Protein AF-A0A9D1H7T3-F1 (afdb_monomer)

Sequence (51 aa):
MIENIIIIGIIAVIVAGILFYLYRAKKKGQTCIGCPYCKQCGGKGHCGSKE

Radius of gyration: 16.93 Å; Cα contacts (8 Å, |Δi|>4): 17; chains: 1; bounding box: 35×22×45 Å

Foldseek 3Di:
DVVVVVVVVVVVVVVVVVVVVVVVCVVVQQPDPPDPCSVVVPDPDDPDPDD

Mean predicted aligned error: 11.15 Å

Structure (mmCIF, N/CA/C/O backbone):
data_AF-A0A9D1H7T3-F1
#
_entry.id   AF-A0A9D1H7T3-F1
#
loop_
_atom_site.group_PDB
_atom_site.id
_atom_site.type_symbol
_atom_site.label_atom_id
_atom_site.label_alt_id
_atom_site.label_comp_id
_atom_site.label_asym_id
_atom_site.label_entity_id
_atom_site.label_seq_id
_atom_site.pdbx_PDB_ins_code
_atom_site.Cartn_x
_atom_site.Cartn_y
_atom_site.Cartn_z
_atom_site.occupancy
_atom_site.B_iso_or_equiv
_atom_site.auth_seq_id
_atom_site.auth_comp_id
_atom_site.auth_asym_id
_atom_site.auth_atom_id
_atom_site.pdbx_PDB_model_num
ATOM 1 N N . MET A 1 1 ? 17.458 -3.688 -17.227 1.00 73.12 1 MET A N 1
ATOM 2 C CA . MET A 1 1 ? 17.386 -2.359 -16.563 1.00 73.12 1 MET A CA 1
ATOM 3 C C . MET A 1 1 ? 15.977 -1.781 -16.622 1.00 73.12 1 MET A C 1
ATOM 5 O O . MET A 1 1 ? 15.397 -1.596 -15.564 1.00 73.12 1 MET A O 1
ATOM 9 N N . ILE A 1 2 ? 15.403 -1.547 -17.812 1.00 87.62 2 ILE A N 1
ATOM 10 C CA . ILE A 1 2 ? 14.023 -1.032 -17.954 1.00 87.62 2 ILE A CA 1
ATOM 11 C C . ILE A 1 2 ? 12.986 -2.014 -17.384 1.00 87.62 2 ILE A C 1
ATOM 13 O O . ILE A 1 2 ? 12.124 -1.596 -16.620 1.00 87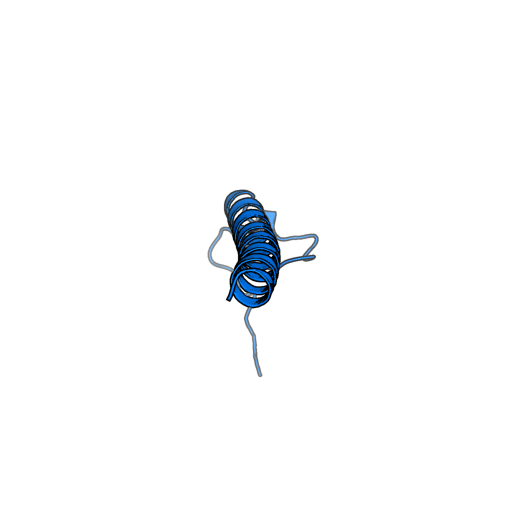.62 2 ILE A O 1
ATOM 17 N N . GLU A 1 3 ? 13.114 -3.317 -17.656 1.00 89.44 3 GLU A N 1
ATOM 18 C CA . GLU A 1 3 ? 12.239 -4.349 -17.068 1.00 89.44 3 GLU A CA 1
ATOM 19 C C . GLU A 1 3 ? 12.244 -4.313 -15.534 1.00 89.44 3 GLU A C 1
ATOM 21 O O . GLU A 1 3 ? 11.190 -4.314 -14.907 1.00 89.44 3 GLU A O 1
ATOM 26 N N . ASN A 1 4 ? 13.420 -4.183 -14.916 1.00 93.75 4 ASN A N 1
ATOM 27 C CA . ASN A 1 4 ? 13.559 -4.086 -13.463 1.00 93.75 4 ASN A CA 1
ATOM 28 C C . ASN A 1 4 ? 12.857 -2.833 -12.915 1.00 93.75 4 ASN A C 1
ATOM 30 O O . ASN A 1 4 ? 12.207 -2.908 -11.878 1.00 93.75 4 ASN A O 1
ATOM 34 N N . ILE A 1 5 ? 12.959 -1.696 -13.613 1.00 94.56 5 ILE A N 1
ATOM 35 C CA . ILE A 1 5 ? 12.280 -0.451 -13.225 1.00 94.56 5 ILE A CA 1
ATOM 36 C C . ILE A 1 5 ? 10.75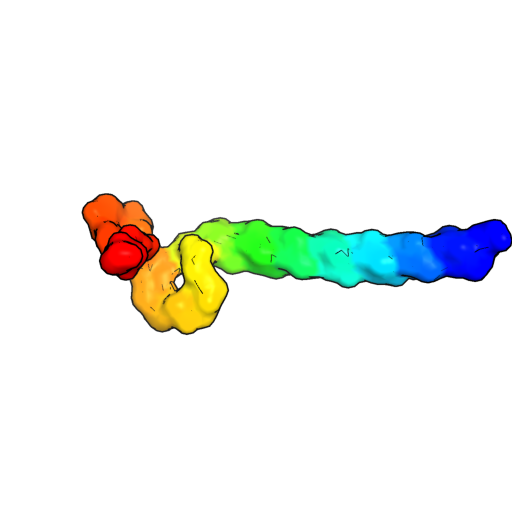9 -0.619 -13.292 1.00 94.56 5 ILE A C 1
ATOM 38 O O . ILE A 1 5 ? 10.063 -0.189 -12.374 1.00 94.56 5 ILE A O 1
ATOM 42 N N . ILE A 1 6 ? 10.244 -1.285 -14.328 1.00 95.69 6 ILE A N 1
ATOM 43 C CA . ILE A 1 6 ? 8.809 -1.568 -14.464 1.00 95.69 6 ILE A CA 1
ATOM 44 C C . ILE A 1 6 ? 8.336 -2.476 -13.322 1.00 95.69 6 ILE A C 1
ATOM 46 O O . ILE A 1 6 ? 7.340 -2.171 -12.666 1.00 95.69 6 ILE A O 1
ATOM 50 N N . ILE A 1 7 ? 9.077 -3.548 -13.031 1.00 96.06 7 ILE A N 1
ATOM 51 C CA . ILE A 1 7 ? 8.754 -4.487 -11.948 1.00 96.06 7 ILE A CA 1
ATOM 52 C C . ILE A 1 7 ? 8.736 -3.765 -10.593 1.00 96.06 7 ILE A C 1
ATOM 54 O O . ILE A 1 7 ? 7.767 -3.882 -9.842 1.00 96.06 7 ILE A O 1
ATOM 58 N N . ILE A 1 8 ? 9.767 -2.970 -10.293 1.00 96.31 8 ILE A N 1
ATOM 59 C CA . ILE A 1 8 ? 9.851 -2.195 -9.046 1.00 96.31 8 ILE A CA 1
ATOM 60 C C . ILE A 1 8 ? 8.705 -1.180 -8.960 1.00 96.31 8 ILE A C 1
ATOM 62 O O . ILE A 1 8 ? 8.102 -1.032 -7.898 1.00 96.31 8 ILE A O 1
ATOM 66 N N . GLY A 1 9 ? 8.360 -0.522 -10.070 1.00 96.50 9 GLY A N 1
ATOM 67 C CA . GLY A 1 9 ? 7.245 0.421 -10.139 1.00 96.50 9 GLY A CA 1
ATOM 68 C C . GLY A 1 9 ? 5.902 -0.223 -9.790 1.00 96.50 9 GLY A C 1
ATOM 69 O O . GLY A 1 9 ? 5.163 0.311 -8.964 1.00 96.50 9 GLY A O 1
ATOM 70 N N . ILE A 1 10 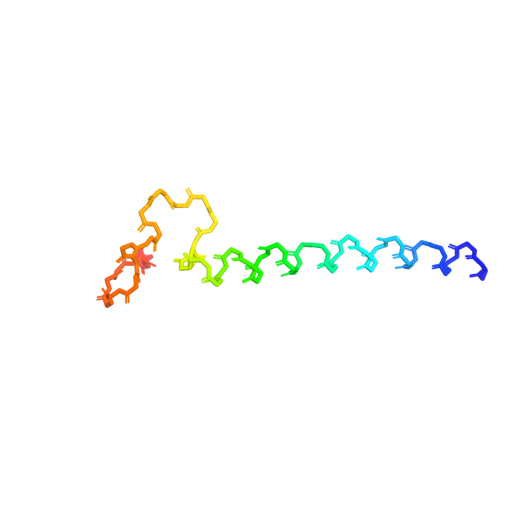? 5.607 -1.402 -10.347 1.00 96.88 10 ILE A N 1
ATOM 71 C CA . ILE A 1 10 ? 4.368 -2.140 -10.051 1.00 96.88 10 ILE A CA 1
ATOM 72 C C . ILE A 1 10 ? 4.311 -2.531 -8.570 1.00 96.88 10 ILE A C 1
ATOM 74 O O . ILE A 1 10 ? 3.296 -2.303 -7.908 1.00 96.88 10 ILE A O 1
ATOM 78 N N . ILE A 1 11 ? 5.407 -3.068 -8.026 1.00 97.25 11 ILE A N 1
ATOM 79 C CA . ILE A 1 11 ? 5.486 -3.452 -6.610 1.00 97.25 11 ILE A CA 1
ATOM 80 C C . ILE A 1 11 ? 5.259 -2.229 -5.713 1.00 97.25 11 ILE A C 1
ATOM 82 O O . ILE A 1 11 ? 4.464 -2.293 -4.774 1.00 97.25 11 ILE A O 1
ATOM 86 N N . ALA A 1 12 ? 5.897 -1.098 -6.024 1.00 97.00 12 ALA A N 1
ATOM 87 C CA . ALA A 1 12 ? 5.752 0.135 -5.258 1.00 97.00 12 ALA A CA 1
ATOM 88 C C . ALA A 1 12 ? 4.300 0.638 -5.238 1.00 97.00 12 ALA A C 1
ATOM 90 O O . ALA A 1 12 ? 3.803 1.020 -4.178 1.00 97.00 12 ALA A O 1
ATOM 91 N N . VAL A 1 13 ? 3.592 0.583 -6.372 1.00 97.25 13 VAL A N 1
ATOM 92 C CA . VAL A 1 13 ? 2.177 0.983 -6.464 1.00 97.25 13 VAL A CA 1
ATOM 93 C C . VAL A 1 13 ? 1.282 0.086 -5.606 1.00 97.25 13 VAL A C 1
ATOM 95 O O . VAL A 1 13 ? 0.430 0.596 -4.877 1.00 97.25 13 VAL A O 1
ATOM 98 N N . ILE A 1 14 ? 1.490 -1.234 -5.631 1.00 97.06 14 ILE A N 1
ATOM 99 C CA . ILE A 1 14 ? 0.714 -2.183 -4.815 1.00 97.06 14 ILE A CA 1
ATOM 100 C C . ILE A 1 14 ? 0.932 -1.910 -3.322 1.00 97.06 14 ILE A C 1
ATOM 102 O O . ILE A 1 14 ? -0.032 -1.776 -2.565 1.00 97.06 14 ILE A O 1
ATOM 106 N N . VAL A 1 15 ? 2.192 -1.774 -2.899 1.00 96.88 15 VAL A N 1
ATOM 107 C CA . VAL A 1 15 ? 2.554 -1.500 -1.500 1.00 96.88 15 VAL A CA 1
ATOM 108 C C . VAL A 1 15 ? 1.964 -0.167 -1.042 1.00 96.88 15 VAL A C 1
ATOM 110 O O . VAL A 1 15 ? 1.346 -0.101 0.022 1.00 96.88 15 VAL A O 1
ATOM 113 N N . ALA A 1 16 ? 2.086 0.885 -1.855 1.00 95.44 16 ALA A N 1
ATOM 114 C CA . ALA A 1 16 ? 1.504 2.190 -1.562 1.00 95.44 16 ALA A CA 1
ATOM 115 C C . ALA A 1 16 ? -0.027 2.118 -1.437 1.00 95.44 16 ALA A C 1
ATOM 117 O O . ALA A 1 16 ? -0.589 2.703 -0.510 1.00 95.44 16 ALA A O 1
ATOM 118 N N . GLY A 1 17 ? -0.699 1.357 -2.306 1.00 94.69 17 GLY A N 1
ATOM 119 C CA . GLY A 1 17 ? -2.143 1.122 -2.240 1.00 94.69 17 GLY A CA 1
ATOM 120 C C . GLY A 1 17 ? -2.573 0.440 -0.940 1.00 94.69 17 GLY A C 1
ATOM 121 O O . GLY A 1 17 ? -3.519 0.894 -0.291 1.00 94.69 17 GLY A O 1
ATOM 122 N N . ILE A 1 18 ? -1.842 -0.591 -0.506 1.00 92.56 18 ILE A N 1
ATOM 123 C CA . ILE A 1 18 ? -2.088 -1.282 0.768 1.00 92.56 18 ILE A CA 1
ATOM 124 C C . ILE A 1 18 ? -1.886 -0.317 1.937 1.00 92.56 18 ILE A C 1
ATOM 126 O O . ILE A 1 18 ? -2.775 -0.173 2.776 1.00 92.56 18 ILE A O 1
ATOM 130 N N . LEU A 1 19 ? -0.756 0.391 1.989 1.00 91.62 19 LEU A N 1
ATOM 131 C CA . LEU A 1 19 ? -0.467 1.344 3.063 1.00 91.62 19 LEU A CA 1
ATOM 132 C C . LEU A 1 19 ? -1.512 2.462 3.128 1.00 91.62 19 LEU A C 1
ATOM 134 O O . LEU A 1 19 ? -1.968 2.809 4.219 1.00 91.62 19 LEU A O 1
ATOM 138 N N . PHE A 1 20 ? -1.942 2.985 1.980 1.00 90.44 20 PHE A N 1
ATOM 139 C CA . PHE A 1 20 ? 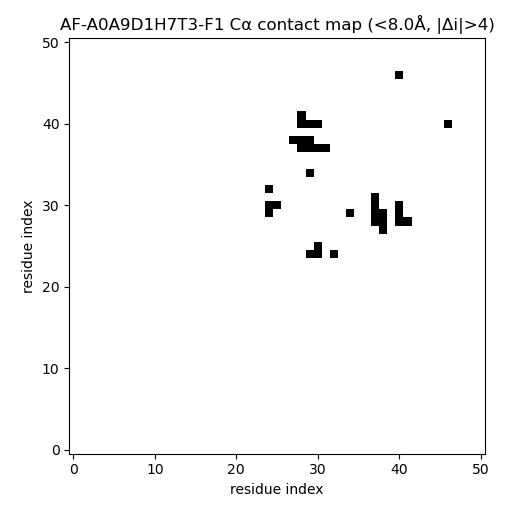-2.991 3.997 1.901 1.00 90.44 20 PHE A CA 1
ATOM 140 C C . PHE A 1 20 ? -4.336 3.459 2.394 1.00 90.44 20 PHE A C 1
ATOM 142 O O . PHE A 1 20 ? -5.011 4.117 3.191 1.00 90.44 20 PHE A O 1
ATOM 149 N N . TYR A 1 21 ? -4.712 2.248 1.980 1.00 85.06 21 TYR A N 1
ATOM 150 C CA . TYR A 1 21 ? -5.929 1.587 2.444 1.00 85.06 21 TYR A CA 1
ATOM 151 C C . TYR A 1 21 ? -5.908 1.382 3.963 1.00 85.06 21 TYR A C 1
ATOM 153 O O . TYR A 1 21 ? -6.861 1.754 4.649 1.00 85.06 21 TYR A O 1
ATOM 161 N N . LEU A 1 22 ? -4.794 0.887 4.508 1.00 83.00 22 LEU A N 1
ATOM 162 C CA . LEU A 1 22 ? -4.589 0.694 5.945 1.00 83.00 22 LEU A CA 1
ATOM 163 C C . LEU A 1 22 ? -4.621 2.011 6.720 1.00 83.00 22 LEU A C 1
ATOM 165 O O . LEU A 1 22 ? -5.234 2.094 7.784 1.00 83.00 22 LEU A O 1
ATOM 169 N N . TYR A 1 23 ? -3.987 3.058 6.198 1.00 81.31 23 TYR A N 1
ATOM 170 C CA . TYR A 1 23 ? -3.996 4.379 6.818 1.00 81.31 23 TYR A CA 1
ATOM 171 C C . TYR A 1 23 ? -5.407 4.973 6.839 1.00 81.31 23 TYR A C 1
ATOM 173 O O . TYR A 1 23 ? -5.847 5.520 7.853 1.00 81.31 23 TYR A O 1
ATOM 181 N N . ARG A 1 24 ? -6.158 4.809 5.745 1.00 78.12 24 ARG A N 1
ATOM 182 C CA . ARG A 1 24 ? -7.546 5.259 5.651 1.00 78.12 24 ARG A CA 1
ATOM 183 C C . ARG A 1 24 ? -8.476 4.447 6.560 1.00 78.12 24 ARG A C 1
ATOM 185 O O . ARG A 1 24 ? -9.361 5.039 7.177 1.00 78.12 24 ARG A O 1
ATOM 192 N N . ALA A 1 25 ? -8.265 3.137 6.684 1.00 71.56 25 ALA A N 1
ATOM 193 C CA . ALA A 1 25 ? -8.986 2.281 7.627 1.00 71.56 25 ALA A CA 1
ATOM 194 C C . ALA A 1 25 ? -8.712 2.704 9.081 1.00 71.56 25 ALA A C 1
ATOM 196 O O . ALA A 1 25 ? -9.653 2.930 9.845 1.00 71.56 25 ALA A O 1
ATOM 197 N N . LYS A 1 26 ? -7.443 2.967 9.427 1.00 66.81 26 LYS A N 1
ATOM 198 C CA . LYS A 1 26 ? -7.058 3.490 10.748 1.00 66.81 26 LYS A CA 1
ATOM 199 C C . LYS A 1 26 ? -7.689 4.848 11.051 1.00 66.81 26 LYS A C 1
ATOM 201 O O . LYS A 1 26 ? -8.221 5.035 12.141 1.00 66.81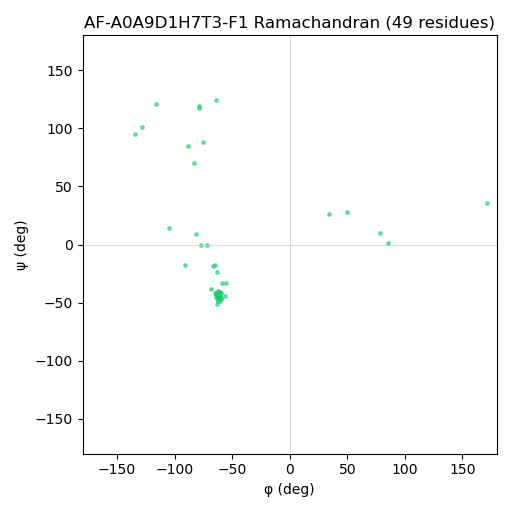 26 LYS A O 1
ATOM 206 N N . LYS A 1 27 ? -7.724 5.778 10.088 1.00 63.81 27 LYS A N 1
ATOM 207 C CA . LYS A 1 27 ? -8.380 7.089 10.272 1.00 63.81 27 LYS A CA 1
ATOM 208 C C . LYS A 1 27 ? -9.889 7.002 10.515 1.00 63.81 27 LYS A C 1
ATOM 210 O O . LYS A 1 27 ? -10.445 7.902 11.131 1.00 63.81 27 LYS A O 1
ATOM 215 N N . LYS A 1 28 ? -10.558 5.930 10.080 1.00 59.25 28 LYS A N 1
ATOM 216 C CA . LYS A 1 28 ? -11.986 5.690 10.358 1.00 59.25 28 LYS A CA 1
ATOM 217 C C . LYS A 1 28 ? -12.250 5.086 11.748 1.00 59.25 28 LYS A C 1
ATOM 219 O O . LYS A 1 28 ? -13.379 4.684 12.022 1.00 59.25 28 LYS A O 1
ATOM 224 N N . GLY A 1 29 ? -11.234 5.013 12.613 1.00 55.84 29 GLY A N 1
ATOM 225 C CA . GLY A 1 29 ? -11.325 4.393 13.937 1.00 55.84 29 GLY A CA 1
ATOM 226 C C . GLY A 1 29 ? -11.253 2.867 13.891 1.00 55.84 29 GLY A C 1
ATOM 227 O O . GLY A 1 29 ? -11.509 2.215 14.896 1.00 55.84 29 GLY A O 1
ATOM 228 N N . GLN A 1 30 ? -10.915 2.275 12.740 1.00 58.56 30 GLN A N 1
ATOM 229 C CA . GLN A 1 30 ? -10.758 0.832 12.627 1.00 58.56 30 GLN A CA 1
ATOM 230 C C . GLN A 1 30 ? -9.323 0.429 12.972 1.00 58.56 30 GLN A C 1
ATOM 232 O O . GLN A 1 30 ? -8.476 0.302 12.092 1.00 58.56 30 GLN A O 1
ATOM 237 N N . THR A 1 31 ? -9.038 0.252 14.267 1.00 57.72 31 THR A N 1
ATOM 238 C CA . THR A 1 31 ? -7.769 -0.347 14.731 1.00 57.72 31 THR A CA 1
ATOM 239 C C . THR A 1 31 ? -7.589 -1.762 14.172 1.00 57.72 31 THR A C 1
ATOM 241 O O . THR A 1 31 ? -6.472 -2.163 13.857 1.00 57.72 31 THR A O 1
ATOM 244 N N . CYS A 1 32 ? -8.693 -2.490 13.987 1.00 62.00 32 CYS A N 1
ATOM 245 C CA . CYS A 1 32 ? -8.714 -3.860 13.492 1.00 62.00 32 CYS A CA 1
ATOM 246 C C . CYS A 1 32 ? -9.450 -3.913 12.146 1.00 62.00 32 CYS A C 1
ATOM 248 O O . CYS A 1 32 ? -10.626 -3.560 12.050 1.00 62.00 32 CYS A O 1
ATOM 250 N N . ILE A 1 33 ? -8.779 -4.373 11.092 1.00 59.25 33 ILE A N 1
ATOM 251 C CA . ILE A 1 33 ? -9.416 -4.585 9.787 1.00 59.25 33 ILE A CA 1
ATOM 252 C C . ILE A 1 33 ? -10.483 -5.672 9.946 1.00 59.25 33 ILE A C 1
ATOM 254 O O . ILE A 1 33 ? -10.186 -6.761 10.423 1.00 59.25 33 ILE A O 1
ATOM 258 N N . GLY A 1 34 ? -11.724 -5.366 9.566 1.00 57.59 34 GLY A N 1
ATOM 259 C CA . GLY A 1 34 ? -12.834 -6.322 9.610 1.00 57.59 34 GLY A CA 1
ATOM 260 C C . GLY A 1 34 ? -13.561 -6.434 10.952 1.00 57.59 34 GLY A C 1
ATOM 261 O O . GLY A 1 34 ? -14.516 -7.198 11.039 1.00 57.59 34 GLY A O 1
ATOM 262 N N . CYS A 1 35 ? -13.187 -5.674 11.988 1.00 58.53 35 CYS A N 1
ATOM 263 C CA . CYS A 1 35 ? -13.932 -5.721 13.245 1.00 58.53 35 CYS A CA 1
ATOM 264 C C . CYS A 1 35 ? -15.229 -4.880 13.145 1.00 58.53 35 CYS A C 1
ATOM 266 O O . CYS A 1 35 ? -15.155 -3.658 12.945 1.00 58.53 35 CYS A O 1
ATOM 268 N N . PRO A 1 36 ? -16.421 -5.496 13.304 1.00 61.31 36 PRO A N 1
ATOM 269 C CA . PRO A 1 36 ? -17.714 -4.808 13.207 1.00 61.31 36 PRO A CA 1
ATOM 270 C C . PRO A 1 36 ? -17.927 -3.767 14.319 1.00 61.31 36 PRO A C 1
ATOM 272 O O . PRO A 1 36 ? -18.728 -2.850 14.158 1.00 61.31 36 PRO A O 1
ATOM 275 N N . TYR A 1 37 ? -17.154 -3.847 15.408 1.00 57.31 37 TYR A N 1
ATOM 276 C CA . TYR A 1 37 ? -17.232 -2.952 16.568 1.00 57.31 37 TYR A CA 1
ATOM 277 C C . TYR A 1 37 ? -16.101 -1.920 16.632 1.00 57.31 37 TYR A C 1
ATOM 279 O O . TYR A 1 37 ? -15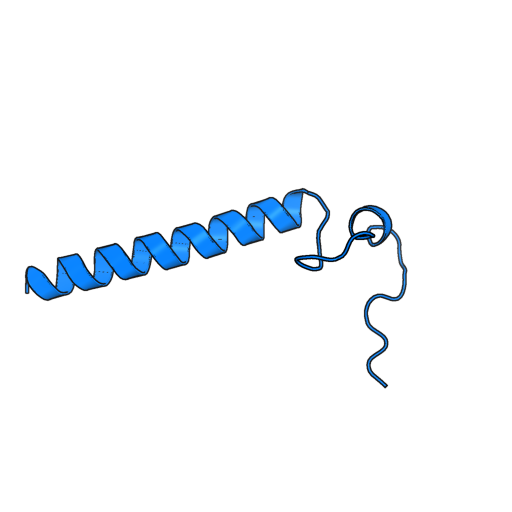.912 -1.264 17.653 1.00 57.31 37 TYR A O 1
ATOM 287 N N . CYS A 1 38 ? -15.345 -1.725 15.548 1.00 56.94 38 CYS A N 1
ATOM 288 C CA . CYS A 1 38 ? -14.158 -0.871 15.564 1.00 56.94 38 CYS A CA 1
ATOM 289 C C . CYS A 1 38 ? -14.387 0.566 16.055 1.00 56.94 38 CYS A C 1
ATOM 291 O O . CYS A 1 38 ? -13.523 1.125 16.721 1.00 56.94 38 CYS A O 1
ATOM 293 N N . LYS A 1 39 ? -15.563 1.153 15.796 1.00 56.09 39 LYS A N 1
ATOM 294 C CA . LYS A 1 39 ? -15.905 2.499 16.288 1.00 56.09 39 LYS A CA 1
ATOM 295 C C . LYS A 1 39 ? -16.036 2.580 17.817 1.00 56.09 39 LYS A C 1
ATOM 297 O O . LYS A 1 39 ? -15.958 3.671 18.367 1.00 56.09 39 LYS A O 1
ATOM 302 N N . GLN A 1 40 ? -16.216 1.445 18.492 1.00 57.91 40 GLN A N 1
ATOM 303 C CA . GLN A 1 40 ? -16.321 1.330 19.949 1.00 57.91 40 GLN A CA 1
ATOM 304 C C . GLN A 1 40 ? -14.961 1.089 20.622 1.00 57.91 40 GLN A C 1
ATOM 306 O O . GLN A 1 40 ? -14.805 1.361 21.808 1.00 57.91 40 GLN A O 1
ATOM 311 N N . CYS A 1 41 ? -13.945 0.658 19.865 1.00 59.78 41 CYS A N 1
ATOM 312 C CA . CYS A 1 41 ? -12.586 0.428 20.367 1.00 59.78 41 CYS A CA 1
ATOM 313 C C . CYS A 1 41 ? -11.817 1.731 20.686 1.00 59.78 41 CYS A C 1
ATOM 315 O O . CYS A 1 41 ? -10.671 1.676 21.123 1.00 59.78 41 CYS A O 1
ATOM 317 N N . GLY A 1 42 ? -12.431 2.901 20.472 1.00 53.81 42 GLY A N 1
ATOM 318 C CA . GLY A 1 42 ? -11.839 4.223 20.709 1.00 53.81 42 GLY A CA 1
ATOM 319 C C . GLY A 1 42 ? -11.788 4.672 22.174 1.00 53.81 42 GLY A C 1
ATOM 320 O O . GLY A 1 42 ? -11.290 5.760 22.446 1.00 53.81 42 GLY A O 1
ATOM 321 N N . GLY A 1 43 ? -12.274 3.867 23.122 1.00 51.78 43 GLY A N 1
ATOM 322 C CA . GLY A 1 43 ? -12.262 4.205 24.544 1.00 51.78 43 GLY A CA 1
ATOM 323 C C . GLY A 1 43 ? -11.793 3.040 25.401 1.00 51.78 43 GLY A C 1
ATOM 324 O O . GLY A 1 43 ? -12.598 2.200 25.771 1.00 51.78 43 GLY A O 1
ATOM 325 N N . LYS A 1 44 ? -10.497 3.002 25.736 1.00 51.84 44 LYS A N 1
ATOM 326 C CA . LYS A 1 44 ? -9.957 2.318 26.932 1.00 51.84 44 LYS A CA 1
ATOM 327 C C . LYS A 1 44 ? -10.411 0.856 27.171 1.00 51.84 44 LYS A C 1
ATOM 329 O O . LYS A 1 44 ? -10.448 0.417 28.315 1.00 51.84 44 LYS A O 1
ATOM 334 N N . GLY A 1 45 ? -10.745 0.104 26.119 1.00 48.78 45 GLY A N 1
ATOM 335 C CA . GLY A 1 45 ? -11.367 -1.219 26.225 1.00 48.78 45 GLY A CA 1
ATOM 336 C C . GLY A 1 45 ? -10.638 -2.294 25.422 1.00 48.78 45 GLY A C 1
ATOM 337 O O . GLY A 1 45 ? -10.786 -2.363 24.208 1.00 48.78 45 GLY A O 1
ATOM 338 N N . HIS A 1 46 ? -9.842 -3.105 26.124 1.00 50.34 46 HIS A N 1
ATOM 339 C CA . HIS A 1 46 ? -9.679 -4.567 26.010 1.00 50.34 46 HIS A CA 1
ATOM 340 C C . HIS A 1 46 ? -9.787 -5.312 24.652 1.00 50.34 46 HIS A C 1
ATOM 342 O O . HIS A 1 46 ? -10.041 -6.513 24.649 1.00 50.34 46 HIS A O 1
ATOM 348 N N . CYS A 1 47 ? -9.519 -4.720 23.487 1.00 48.88 47 CYS A N 1
ATOM 349 C CA . CYS A 1 47 ? -9.273 -5.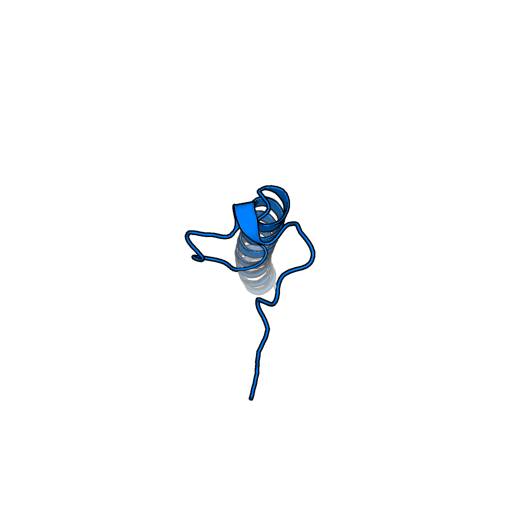513 22.268 1.00 48.88 47 CYS A CA 1
ATOM 350 C C . CYS A 1 47 ? -7.811 -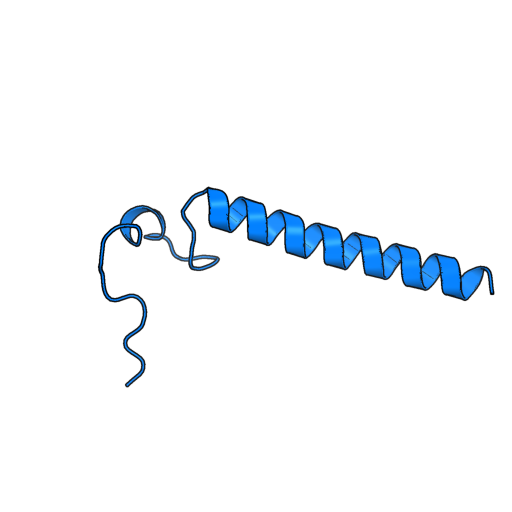5.973 22.215 1.00 48.88 47 CYS A C 1
ATOM 352 O O . CYS A 1 47 ? -7.006 -5.476 21.431 1.00 48.88 47 CYS A O 1
ATOM 354 N N . GLY A 1 48 ? -7.470 -6.902 23.104 1.00 49.31 4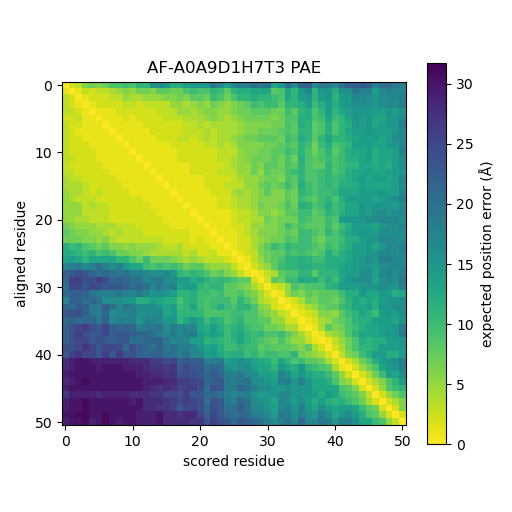8 GLY A N 1
ATOM 355 C CA . GLY A 1 48 ? -6.121 -7.438 23.243 1.00 49.31 48 GLY A CA 1
ATOM 356 C C . GLY A 1 48 ? -5.947 -8.335 24.462 1.00 49.31 48 GLY A C 1
ATOM 357 O O . GLY A 1 48 ? -4.884 -8.294 25.067 1.00 49.31 48 GLY A O 1
ATOM 358 N N . SER A 1 49 ? -6.959 -9.125 24.838 1.00 40.09 49 SER A N 1
ATOM 359 C CA . SER A 1 49 ? -6.708 -10.292 25.689 1.00 40.09 49 SER A CA 1
ATOM 360 C C . SER A 1 49 ? -6.074 -11.359 24.796 1.00 40.09 49 SER A C 1
ATOM 362 O O . SER A 1 49 ? -6.771 -12.115 24.125 1.00 40.09 49 SER A O 1
ATOM 364 N N . LYS A 1 50 ? -4.743 -11.325 24.680 1.00 40.22 50 LYS A N 1
ATOM 365 C CA . LYS A 1 50 ? -3.995 -12.566 24.488 1.00 40.22 50 LYS A CA 1
ATOM 366 C C . LYS A 1 50 ? -3.918 -13.188 25.877 1.00 40.22 50 LYS A C 1
ATOM 368 O O . LYS A 1 50 ? -3.416 -12.535 26.789 1.00 40.22 50 LYS A O 1
ATOM 373 N N . GLU A 1 51 ? -4.516 -14.363 26.017 1.00 40.75 51 GLU A N 1
ATOM 374 C CA . GLU A 1 51 ? -4.142 -15.320 27.061 1.00 40.75 51 GLU A CA 1
ATOM 375 C C . GLU A 1 51 ? -2.645 -15.650 26.955 1.00 40.75 51 GLU A C 1
ATOM 377 O O . GLU A 1 51 ? -2.118 -15.621 25.812 1.00 40.75 51 GLU A O 1
#

Solvent-accessible surface area (backbone atoms only — not comparable to full-atom values): 3179 Å² total; per-residue (Å²): 110,70,68,56,52,52,54,52,49,53,52,50,52,54,52,50,51,50,52,51,51,52,52,54,40,41,73,68,44,28,86,46,90,87,49,94,58,22,76,65,57,79,59,98,52,85,88,71,80,74,129

Secondary structure (DSSP, 8-state):
-HHHHHHHHHHHHHHHHHHHHHHHHHHTT-SSTT-TTGGGTTSS--TT---

Organism: NCBI:txid2840805

pLDDT: mean 72.42, std 19.39, range [40.09, 97.25]